Protein AF-A0A1W1D443-F1 (afdb_monomer_lite)

Foldseek 3Di:
DLQLQLVLLCVAVVDDSVVSSVVSLVLCVLLPNNVCSPPDPVVDDPVRVVSSVLSSQLSHPDLEAEAADPVVQPVDPVSVVSVVVSSVSNNPVVRHYHYDDCPVVCVVCVPDPPPPDPDD

Radius of gyra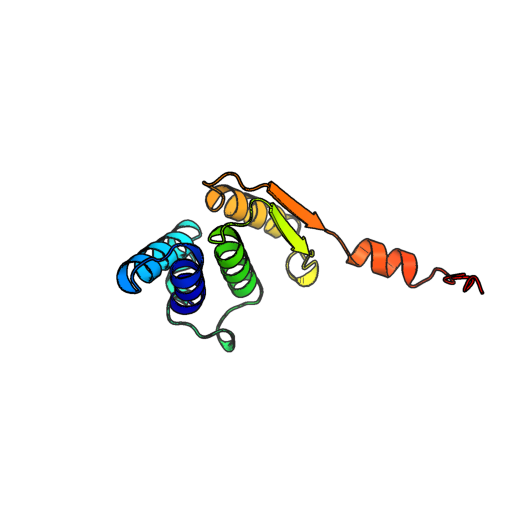tion: 17.56 Å; chains: 1; bounding box: 30×38×56 Å

pLDDT: mean 84.14, std 15.57, range [40.03, 98.06]

Structure (mmCIF, N/CA/C/O backbone):
data_AF-A0A1W1D443-F1
#
_entry.id   AF-A0A1W1D443-F1
#
loop_
_atom_site.group_PDB
_atom_site.id
_atom_site.type_symbol
_atom_site.label_atom_id
_atom_site.label_alt_id
_atom_site.label_comp_id
_atom_site.label_asym_id
_atom_site.label_entity_id
_atom_site.label_seq_id
_atom_site.pdbx_PDB_ins_code
_atom_site.Cartn_x
_atom_site.Cartn_y
_atom_site.Cartn_z
_atom_site.occupancy
_atom_site.B_iso_or_equiv
_atom_site.auth_seq_id
_atom_site.auth_comp_id
_atom_site.auth_asym_id
_atom_site.auth_atom_id
_atom_site.pdbx_PDB_model_num
ATOM 1 N N . MET A 1 1 ? 6.928 6.157 6.825 1.00 96.50 1 MET A N 1
ATOM 2 C CA . MET A 1 1 ? 5.813 6.151 5.854 1.00 96.50 1 MET A CA 1
ATOM 3 C C . MET A 1 1 ? 4.407 6.197 6.460 1.00 96.50 1 MET A C 1
ATOM 5 O O . MET A 1 1 ? 3.508 6.625 5.741 1.00 96.50 1 MET A O 1
ATOM 9 N N . VAL A 1 2 ? 4.189 5.855 7.741 1.00 97.56 2 VAL A N 1
ATOM 10 C CA . VAL A 1 2 ? 2.860 5.951 8.397 1.00 97.56 2 VAL A CA 1
ATOM 11 C C . VAL A 1 2 ? 2.256 7.349 8.276 1.00 97.56 2 VAL A C 1
ATOM 13 O O . VAL A 1 2 ? 1.119 7.486 7.840 1.00 97.56 2 VAL A O 1
ATOM 16 N N . GLU A 1 3 ? 3.037 8.391 8.567 1.00 95.75 3 GLU A N 1
ATOM 17 C CA . GLU A 1 3 ? 2.595 9.790 8.458 1.00 95.75 3 GLU A CA 1
ATOM 18 C C . GLU A 1 3 ? 2.109 10.152 7.045 1.00 95.75 3 GLU A C 1
ATOM 20 O O . GLU A 1 3 ? 1.149 10.898 6.888 1.00 95.75 3 GLU A O 1
ATOM 25 N N . ASN A 1 4 ? 2.723 9.577 6.003 1.00 95.88 4 ASN A N 1
ATOM 26 C CA . ASN A 1 4 ? 2.361 9.859 4.612 1.00 95.88 4 ASN A CA 1
ATOM 27 C C . ASN A 1 4 ? 0.965 9.332 4.252 1.00 95.88 4 ASN A C 1
ATOM 29 O O . ASN A 1 4 ? 0.278 9.928 3.426 1.00 95.88 4 ASN A O 1
ATOM 33 N N . ILE A 1 5 ? 0.559 8.218 4.864 1.00 96.94 5 ILE A N 1
ATOM 34 C CA . ILE A 1 5 ? -0.776 7.632 4.707 1.00 96.94 5 ILE A CA 1
ATOM 35 C C . ILE A 1 5 ? -1.764 8.324 5.653 1.00 96.94 5 ILE A C 1
ATOM 37 O O . ILE A 1 5 ? -2.860 8.687 5.227 1.00 96.94 5 ILE A O 1
ATOM 41 N N . ALA A 1 6 ? -1.366 8.541 6.911 1.00 96.94 6 ALA A N 1
ATOM 42 C CA . ALA A 1 6 ? -2.191 9.168 7.941 1.00 96.94 6 ALA A CA 1
ATOM 43 C C . ALA A 1 6 ? -2.698 10.550 7.509 1.00 96.94 6 ALA A C 1
ATOM 45 O O . ALA A 1 6 ? -3.887 10.816 7.643 1.00 96.94 6 ALA A O 1
ATOM 46 N N . LEU A 1 7 ? -1.848 11.358 6.867 1.00 96.31 7 LEU A N 1
ATOM 47 C CA . LEU A 1 7 ? -2.236 12.667 6.336 1.00 96.31 7 LEU A CA 1
ATOM 48 C C . LEU A 1 7 ? -3.456 12.587 5.398 1.00 96.31 7 LEU A C 1
ATOM 50 O O . LEU A 1 7 ? -4.339 13.438 5.440 1.00 96.31 7 LEU A O 1
ATOM 54 N N . ILE A 1 8 ? -3.530 11.555 4.549 1.00 95.88 8 ILE A N 1
ATOM 55 C CA . ILE A 1 8 ? -4.655 11.384 3.618 1.00 95.88 8 ILE A CA 1
ATOM 56 C C . ILE A 1 8 ? -5.925 10.978 4.375 1.00 95.88 8 ILE A C 1
ATOM 58 O O . ILE A 1 8 ? -7.004 11.478 4.067 1.00 95.88 8 ILE A O 1
ATOM 62 N N . LEU A 1 9 ? -5.800 10.115 5.387 1.00 94.06 9 LEU A N 1
ATOM 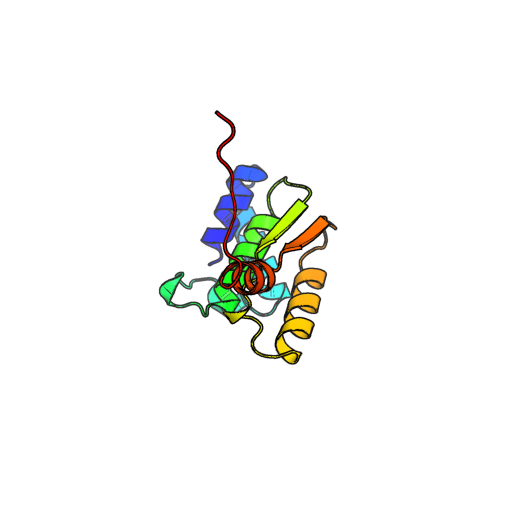63 C CA . LEU A 1 9 ? -6.909 9.717 6.262 1.00 94.06 9 LEU A CA 1
ATOM 64 C C . LEU A 1 9 ? -7.470 10.905 7.055 1.00 94.06 9 LEU A C 1
ATOM 66 O O . LEU A 1 9 ? -8.685 11.050 7.161 1.00 94.06 9 LEU A O 1
ATOM 70 N N . GLU A 1 10 ? -6.608 11.771 7.586 1.00 95.06 10 GLU A N 1
ATOM 71 C CA . GLU A 1 10 ? -7.031 12.983 8.295 1.00 95.06 10 GLU A CA 1
ATOM 72 C C . GLU A 1 10 ? -7.836 13.906 7.378 1.00 95.06 10 GLU A C 1
ATOM 74 O O . GLU A 1 10 ? -8.932 14.331 7.739 1.00 95.06 10 GLU A O 1
ATOM 79 N N . VAL A 1 11 ? -7.329 14.157 6.166 1.00 92.75 11 VAL A N 1
ATOM 80 C CA . VAL A 1 11 ? -7.957 15.080 5.210 1.00 92.75 11 VAL A CA 1
ATOM 81 C C . VAL A 1 11 ? -9.261 14.525 4.638 1.00 92.75 11 VAL A C 1
ATOM 83 O O . VAL A 1 11 ? -10.254 15.243 4.576 1.00 92.75 11 VAL A O 1
ATOM 86 N N . HIS A 1 12 ? -9.282 13.263 4.206 1.00 90.81 12 HIS A N 1
ATOM 87 C CA . HIS A 1 12 ? -10.438 12.705 3.495 1.00 90.81 12 HIS A CA 1
ATOM 88 C C . HIS A 1 12 ? -11.488 12.077 4.413 1.00 90.81 12 HIS A C 1
ATOM 90 O O . HIS A 1 12 ? -12.642 11.953 4.002 1.00 90.81 12 HIS A O 1
ATOM 96 N N . GLN A 1 13 ? -11.110 11.671 5.629 1.00 87.94 13 GLN A N 1
ATOM 97 C CA . GLN A 1 13 ? -11.997 10.956 6.553 1.00 87.94 13 GLN A CA 1
ATOM 98 C C . GLN A 1 13 ? -12.196 11.683 7.890 1.00 87.94 13 GLN A C 1
ATOM 100 O O . GLN A 1 13 ? -12.835 11.127 8.784 1.00 87.94 13 GLN A O 1
ATOM 105 N N . TYR A 1 14 ? -11.664 12.904 8.045 1.00 90.88 14 TYR A N 1
ATOM 106 C CA . TYR A 1 14 ? -11.777 13.724 9.261 1.00 90.88 14 TYR A CA 1
ATOM 107 C C . TYR A 1 14 ? -11.368 12.970 10.538 1.00 90.88 14 TYR A C 1
ATOM 109 O O . TYR A 1 14 ? -11.936 13.156 11.617 1.00 90.88 14 TYR A O 1
ATOM 117 N N . MET A 1 15 ? -10.399 12.063 10.411 1.00 92.62 15 MET A N 1
ATOM 118 C CA . MET A 1 15 ? -9.911 11.268 11.532 1.00 92.62 15 MET A CA 1
ATOM 119 C C . MET A 1 15 ? -8.923 12.064 12.377 1.00 92.62 15 MET A C 1
ATOM 121 O O . MET A 1 15 ? -8.184 12.898 11.869 1.00 92.62 15 MET A O 1
ATOM 125 N N . SER A 1 16 ? -8.860 11.757 13.674 1.00 95.75 16 SER A N 1
ATOM 126 C CA . SER A 1 16 ? -7.772 12.260 14.508 1.00 95.75 16 SER A CA 1
ATOM 127 C C . SER A 1 16 ? -6.444 11.633 14.086 1.00 95.75 16 SER A C 1
ATOM 129 O O . SER A 1 16 ? -6.396 10.443 13.761 1.00 95.75 16 SER A O 1
ATOM 131 N N . ILE A 1 17 ? -5.359 12.404 14.184 1.00 95.19 17 ILE A N 1
ATOM 132 C CA . ILE A 1 17 ? -3.996 11.961 13.857 1.00 95.19 17 ILE A CA 1
ATOM 133 C C . ILE A 1 17 ? -3.658 10.585 14.444 1.00 95.19 17 ILE A C 1
ATOM 135 O O . ILE A 1 17 ? -3.184 9.700 13.737 1.00 95.19 17 ILE A O 1
ATOM 139 N N . LYS A 1 18 ? -3.979 10.350 15.723 1.00 96.44 18 LYS A N 1
ATOM 140 C CA . LYS A 1 18 ? -3.682 9.082 16.405 1.00 96.44 18 LYS A CA 1
ATOM 141 C C . LYS A 1 18 ? -4.399 7.901 15.745 1.00 96.44 18 LYS A C 1
ATOM 143 O O . LYS A 1 18 ? -3.791 6.854 15.541 1.00 96.44 18 LYS A O 1
ATOM 148 N N . LYS A 1 19 ? -5.677 8.069 15.391 1.00 96.81 19 LYS A N 1
ATOM 149 C CA . LYS A 1 19 ? -6.465 7.025 14.722 1.00 96.81 19 LYS A CA 1
ATOM 150 C C . LYS A 1 19 ? -5.996 6.819 13.279 1.00 96.81 19 LYS A C 1
ATOM 152 O O . LYS A 1 19 ? -5.862 5.680 12.842 1.00 96.81 19 LYS A O 1
ATOM 157 N N . ALA A 1 20 ? -5.694 7.904 12.569 1.00 97.12 20 ALA A N 1
ATOM 158 C CA . ALA A 1 20 ? -5.166 7.861 11.210 1.00 97.12 20 ALA A CA 1
ATOM 159 C C . ALA A 1 20 ? -3.821 7.115 11.142 1.00 97.12 20 ALA A C 1
ATOM 161 O O . ALA A 1 20 ? -3.642 6.245 10.293 1.00 97.12 20 ALA A O 1
ATOM 162 N N . GLN A 1 21 ? -2.907 7.382 12.079 1.00 97.81 21 GLN A N 1
ATOM 163 C CA . GLN A 1 21 ? -1.625 6.679 12.186 1.00 97.81 21 GLN A CA 1
ATOM 164 C C . GLN A 1 21 ? -1.797 5.190 12.508 1.00 97.81 21 GLN A C 1
ATOM 166 O O . GLN A 1 21 ? -1.113 4.358 11.917 1.00 97.81 21 GLN A O 1
ATOM 171 N N . GLN A 1 22 ? -2.732 4.837 13.397 1.00 97.75 22 GLN A N 1
ATOM 172 C CA . GLN A 1 22 ? -3.042 3.435 13.702 1.00 97.75 22 GLN A CA 1
ATOM 173 C C . GLN A 1 22 ? -3.555 2.680 12.470 1.00 97.75 22 GLN A C 1
ATOM 175 O O . GLN A 1 22 ? -3.075 1.588 12.178 1.00 97.75 22 GLN A O 1
ATOM 180 N N . ILE A 1 23 ? -4.488 3.267 11.717 1.00 96.31 23 ILE A N 1
ATOM 181 C CA . ILE A 1 23 ? -5.026 2.654 10.493 1.00 96.31 23 ILE A CA 1
ATOM 182 C C . ILE A 1 23 ? -3.942 2.557 9.411 1.00 96.31 23 ILE A C 1
ATOM 184 O O . ILE A 1 23 ? -3.804 1.526 8.757 1.00 96.31 23 ILE A O 1
ATOM 188 N N . ALA A 1 24 ? -3.130 3.602 9.242 1.00 97.12 24 ALA A N 1
ATOM 189 C CA . ALA A 1 24 ? -1.992 3.584 8.328 1.00 97.12 24 ALA A CA 1
ATOM 190 C C . ALA A 1 24 ? -1.004 2.450 8.652 1.00 97.12 24 ALA A C 1
ATOM 192 O O . ALA A 1 24 ? -0.555 1.755 7.741 1.00 97.12 24 ALA A O 1
ATOM 193 N N . GLN A 1 25 ? -0.704 2.232 9.937 1.00 98.06 25 GLN A N 1
ATOM 194 C CA . GLN A 1 25 ? 0.128 1.115 10.386 1.00 98.06 25 GLN A CA 1
ATOM 195 C C . GLN A 1 25 ? -0.508 -0.238 10.037 1.00 98.06 25 GLN A C 1
ATOM 197 O O . GLN A 1 25 ? 0.162 -1.091 9.464 1.00 98.06 25 GLN A O 1
ATOM 202 N N . GLN A 1 26 ? -1.810 -0.412 10.286 1.00 97.44 26 GLN A N 1
ATOM 203 C CA . GLN A 1 26 ? -2.528 -1.651 9.960 1.00 97.44 26 GLN A CA 1
ATOM 204 C C . GLN A 1 26 ? -2.470 -1.997 8.466 1.00 97.44 26 GLN A C 1
ATOM 206 O O . GLN A 1 26 ? -2.297 -3.165 8.110 1.00 97.44 26 GLN A O 1
ATOM 211 N N . TYR A 1 27 ? -2.575 -1.000 7.581 1.00 97.25 27 TYR A N 1
ATOM 212 C CA . TYR A 1 27 ? -2.411 -1.226 6.143 1.00 97.25 27 TYR A CA 1
ATOM 213 C C . TYR A 1 27 ? -1.006 -1.723 5.792 1.00 97.25 27 TYR A C 1
ATOM 215 O O . TYR A 1 27 ? -0.877 -2.665 5.011 1.00 97.25 27 TYR A O 1
ATOM 223 N N . LEU A 1 28 ? 0.040 -1.127 6.375 1.00 97.31 28 LEU A N 1
ATOM 224 C CA . LEU A 1 28 ? 1.419 -1.568 6.154 1.00 97.31 28 LEU A CA 1
ATOM 225 C C . LEU A 1 28 ? 1.641 -2.991 6.679 1.00 97.31 28 LEU A C 1
ATOM 227 O O . LEU A 1 28 ? 2.195 -3.828 5.967 1.00 97.31 28 LEU A O 1
ATOM 231 N N . ASP A 1 29 ? 1.146 -3.299 7.875 1.00 97.38 29 ASP A N 1
ATOM 232 C CA . ASP A 1 29 ? 1.286 -4.625 8.485 1.00 97.38 29 ASP A CA 1
ATOM 233 C C . ASP A 1 29 ? 0.556 -5.712 7.679 1.00 97.38 29 ASP A C 1
ATOM 235 O O . ASP A 1 29 ? 1.082 -6.813 7.505 1.00 97.38 29 ASP A O 1
ATOM 239 N N . THR A 1 30 ? -0.606 -5.393 7.093 1.00 96.12 30 THR A N 1
ATOM 240 C CA . THR A 1 30 ? -1.399 -6.322 6.257 1.00 96.12 30 T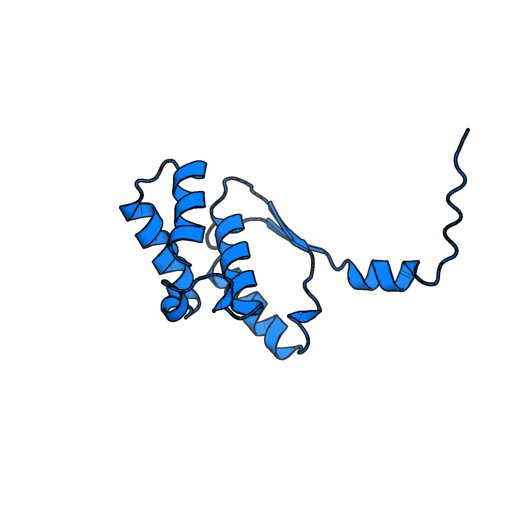HR A CA 1
ATOM 241 C C . THR A 1 30 ? -0.583 -6.915 5.103 1.00 96.12 30 THR A C 1
ATOM 243 O O . THR A 1 30 ? -0.749 -8.086 4.752 1.00 96.12 30 THR A O 1
ATOM 246 N N . ILE A 1 31 ? 0.337 -6.133 4.536 1.00 94.81 31 ILE A N 1
ATOM 247 C CA . ILE A 1 31 ? 1.234 -6.554 3.447 1.00 94.81 31 ILE A CA 1
ATOM 248 C C . ILE A 1 31 ? 2.693 -6.699 3.894 1.00 94.81 31 ILE A C 1
ATOM 250 O O . ILE A 1 31 ? 3.592 -6.729 3.060 1.00 94.81 31 ILE A O 1
ATOM 254 N N . HIS A 1 32 ? 2.921 -6.826 5.205 1.00 95.62 32 HIS A N 1
ATOM 255 C CA . HIS A 1 32 ? 4.229 -7.110 5.807 1.00 95.62 32 HIS A CA 1
ATOM 256 C C . HIS A 1 32 ? 5.270 -6.005 5.542 1.00 95.62 32 HIS A C 1
ATOM 258 O O . HIS A 1 32 ? 6.465 -6.270 5.463 1.00 95.62 32 HIS A O 1
ATOM 264 N N . LEU A 1 33 ? 4.811 -4.754 5.436 1.00 96.62 33 LEU A N 1
ATOM 265 C CA . LEU A 1 33 ? 5.636 -3.550 5.299 1.00 96.62 33 LEU A CA 1
ATOM 266 C C . LEU A 1 33 ? 5.678 -2.716 6.590 1.00 96.62 33 LEU A C 1
ATOM 268 O O . LEU A 1 33 ? 5.924 -1.514 6.556 1.00 96.62 33 LEU A O 1
ATOM 272 N N . GLY A 1 34 ? 5.446 -3.321 7.755 1.00 97.19 34 GLY A N 1
ATOM 273 C CA . GLY A 1 34 ? 5.511 -2.606 9.035 1.00 97.19 34 GLY A CA 1
ATOM 274 C C . GLY A 1 34 ? 6.890 -1.993 9.331 1.00 97.19 34 GLY A C 1
ATOM 275 O O . GLY A 1 34 ? 6.995 -1.004 10.053 1.00 97.19 34 GLY A O 1
ATOM 276 N N . HIS A 1 35 ? 7.967 -2.518 8.736 1.00 97.56 35 HIS A N 1
ATOM 277 C CA . HIS A 1 35 ? 9.327 -2.008 8.945 1.00 97.56 35 HIS A CA 1
ATOM 278 C C . HIS A 1 35 ? 9.560 -0.610 8.353 1.00 97.56 35 HIS A C 1
ATOM 280 O O . HIS A 1 35 ? 10.402 0.123 8.871 1.00 97.56 35 HIS A O 1
ATOM 286 N N . ILE A 1 36 ? 8.801 -0.192 7.329 1.00 97.94 36 ILE A N 1
ATOM 287 C CA . ILE A 1 36 ? 8.956 1.142 6.709 1.00 97.94 36 ILE A CA 1
ATOM 288 C C . ILE A 1 36 ? 8.170 2.249 7.425 1.00 97.94 36 ILE A C 1
ATOM 290 O O . ILE A 1 36 ? 8.109 3.397 6.957 1.00 97.94 36 ILE A O 1
ATOM 294 N N . SER A 1 37 ? 7.549 1.953 8.566 1.00 97.50 37 SER A N 1
ATOM 295 C CA . SER A 1 37 ? 6.653 2.888 9.252 1.00 97.50 37 SER A CA 1
ATOM 296 C C . SER A 1 37 ? 7.284 4.239 9.555 1.00 97.50 37 SER A C 1
ATOM 298 O O . SER A 1 37 ? 6.645 5.267 9.313 1.00 97.50 37 SER A O 1
ATOM 300 N N . PHE A 1 38 ? 8.563 4.256 9.931 1.00 97.06 38 PHE A N 1
ATOM 301 C CA . PHE A 1 38 ? 9.326 5.474 10.234 1.00 97.06 38 PHE A CA 1
ATOM 302 C C . PHE A 1 38 ? 10.259 5.920 9.102 1.00 97.06 38 PHE A C 1
ATOM 304 O O . PHE A 1 38 ? 10.952 6.926 9.230 1.00 97.06 38 PHE A O 1
ATOM 311 N N . TYR A 1 39 ? 10.278 5.203 7.975 1.00 98.00 39 TYR A N 1
ATOM 312 C CA . TYR A 1 39 ? 11.158 5.542 6.858 1.00 98.00 39 TYR A CA 1
ATOM 313 C C . TYR A 1 39 ? 10.691 6.812 6.151 1.00 98.00 39 TYR A C 1
ATOM 315 O O . TYR A 1 39 ? 9.487 7.087 6.040 1.00 98.00 39 TYR A O 1
ATOM 323 N N . ARG A 1 40 ? 11.663 7.558 5.623 1.00 94.94 40 ARG A N 1
ATOM 324 C CA . ARG A 1 40 ? 11.460 8.600 4.614 1.00 94.94 40 ARG A CA 1
ATOM 325 C C . ARG A 1 40 ? 11.441 7.973 3.221 1.00 94.94 40 ARG A C 1
ATOM 327 O O . ARG A 1 40 ? 12.008 6.906 3.005 1.00 94.94 40 ARG A O 1
ATOM 334 N N . LYS A 1 41 ? 10.866 8.687 2.246 1.00 92.81 41 LYS A N 1
ATOM 335 C CA . LYS A 1 41 ? 10.763 8.230 0.846 1.00 92.81 41 LYS A CA 1
ATOM 336 C C . LYS A 1 41 ? 12.097 7.717 0.281 1.00 92.81 41 LYS A C 1
ATOM 338 O O . LYS A 1 41 ? 12.110 6.689 -0.372 1.00 92.81 41 LYS A O 1
ATOM 343 N N . VAL A 1 42 ? 13.206 8.404 0.565 1.00 95.31 42 VAL A N 1
ATOM 344 C CA . VAL A 1 42 ? 14.551 8.054 0.059 1.00 95.31 42 VAL A CA 1
ATOM 345 C C . VAL A 1 42 ? 15.117 6.742 0.615 1.00 95.31 42 VAL A C 1
ATOM 347 O O . VAL A 1 42 ? 16.090 6.233 0.079 1.00 95.31 42 VAL A O 1
ATOM 350 N N . GLN A 1 43 ? 1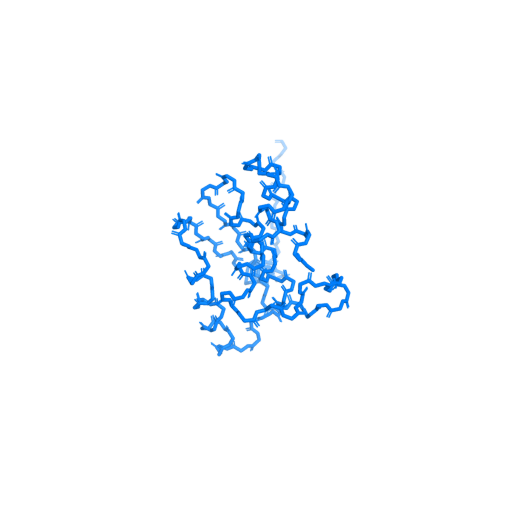4.534 6.210 1.691 1.00 97.06 43 GLN A N 1
ATOM 351 C CA . GLN A 1 43 ? 14.940 4.948 2.318 1.00 97.06 43 GLN A CA 1
ATOM 352 C C . GLN A 1 43 ? 14.083 3.766 1.848 1.00 97.06 43 GLN A C 1
ATOM 354 O O . GLN A 1 43 ? 14.341 2.636 2.244 1.00 97.06 43 GLN A O 1
ATOM 359 N N . CYS A 1 44 ? 13.039 4.029 1.060 1.00 94.06 44 CYS A N 1
ATOM 360 C CA . CYS A 1 44 ? 12.117 3.014 0.575 1.00 94.06 44 CYS A CA 1
ATOM 361 C C . CYS A 1 44 ? 12.527 2.565 -0.828 1.00 94.06 44 CYS A C 1
ATOM 363 O O . CYS A 1 44 ? 12.934 3.373 -1.668 1.00 94.06 44 CYS A O 1
ATOM 365 N N . THR A 1 45 ? 12.341 1.284 -1.104 1.00 91.50 45 THR A N 1
ATOM 366 C CA . THR A 1 45 ? 12.411 0.743 -2.458 1.00 91.50 45 THR A CA 1
ATOM 367 C C . THR A 1 45 ? 11.283 1.315 -3.328 1.00 91.50 45 THR A C 1
ATOM 369 O O . THR A 1 45 ? 10.231 1.717 -2.816 1.00 91.50 45 THR A O 1
ATOM 372 N N . PRO A 1 46 ? 11.441 1.320 -4.662 1.00 87.94 46 PRO A N 1
ATOM 373 C CA . PRO A 1 46 ? 10.370 1.708 -5.577 1.00 87.94 46 PRO A CA 1
ATOM 374 C C . PRO A 1 46 ? 9.050 0.949 -5.343 1.00 87.94 46 PRO A C 1
ATOM 376 O O . PRO A 1 46 ? 7.975 1.547 -5.399 1.00 87.94 46 PRO A O 1
ATOM 379 N N . LEU A 1 47 ? 9.128 -0.342 -5.003 1.00 88.06 47 LEU A N 1
ATOM 380 C CA . LEU A 1 47 ? 7.962 -1.177 -4.714 1.00 88.06 47 LEU A CA 1
ATOM 381 C C . LEU A 1 47 ? 7.269 -0.786 -3.396 1.00 88.06 47 LEU A C 1
ATOM 383 O O . LEU A 1 47 ? 6.044 -0.699 -3.336 1.00 88.06 47 LEU A O 1
ATOM 387 N N . GLU A 1 48 ? 8.033 -0.490 -2.345 1.00 92.94 48 GLU A N 1
ATOM 388 C CA . GLU A 1 48 ? 7.483 0.029 -1.085 1.00 92.94 48 GLU A CA 1
ATOM 389 C C . GLU A 1 48 ? 6.792 1.383 -1.291 1.00 92.94 48 GLU A C 1
ATOM 391 O O . GLU A 1 48 ? 5.692 1.605 -0.782 1.00 92.94 48 GLU A O 1
ATOM 396 N N . ILE A 1 49 ? 7.392 2.274 -2.090 1.00 92.56 49 ILE A N 1
ATOM 397 C CA . ILE A 1 49 ? 6.782 3.561 -2.454 1.00 92.56 49 ILE A CA 1
ATOM 398 C C . ILE A 1 49 ? 5.466 3.335 -3.202 1.00 92.56 49 ILE A C 1
ATOM 400 O O . ILE A 1 49 ? 4.475 4.000 -2.893 1.00 92.56 49 ILE A O 1
ATOM 404 N N . PHE A 1 50 ? 5.437 2.390 -4.144 1.00 91.56 50 PHE A N 1
ATOM 405 C CA . PHE A 1 50 ? 4.224 2.021 -4.868 1.00 91.56 50 PHE A CA 1
ATOM 406 C C . PHE A 1 50 ? 3.105 1.581 -3.920 1.00 91.56 50 PHE A C 1
ATOM 408 O O . PHE A 1 50 ? 1.999 2.113 -4.007 1.00 91.56 50 PHE A O 1
ATOM 415 N N . TYR A 1 51 ? 3.384 0.687 -2.968 1.00 93.56 51 TYR A N 1
ATOM 416 C CA . TYR A 1 51 ? 2.365 0.249 -2.014 1.00 93.56 51 TYR A CA 1
ATOM 417 C C . TYR A 1 51 ? 1.855 1.388 -1.133 1.00 93.56 51 TYR A C 1
ATOM 419 O O . TYR A 1 51 ? 0.649 1.500 -0.927 1.00 93.56 51 TYR A O 1
ATOM 427 N N . VAL A 1 52 ? 2.732 2.281 -0.664 1.00 95.44 52 VAL A N 1
ATOM 428 C CA . VAL A 1 52 ? 2.298 3.474 0.084 1.00 95.44 52 VAL A CA 1
ATOM 429 C C . VAL A 1 52 ? 1.395 4.352 -0.786 1.00 95.44 52 VAL A C 1
ATOM 431 O O . VAL A 1 52 ? 0.349 4.799 -0.316 1.00 95.44 52 VAL A O 1
ATOM 434 N N . MET A 1 53 ? 1.754 4.599 -2.050 1.00 93.56 53 MET A N 1
ATOM 435 C CA . MET A 1 53 ? 0.917 5.376 -2.973 1.00 93.56 53 MET A CA 1
ATOM 436 C C . MET A 1 53 ? -0.437 4.710 -3.221 1.00 93.56 53 MET A C 1
ATOM 438 O O . MET A 1 53 ? -1.462 5.393 -3.220 1.00 93.56 53 MET A O 1
ATOM 442 N N . PHE A 1 54 ? -0.456 3.388 -3.372 1.00 93.81 54 PHE A N 1
ATOM 443 C CA . PHE A 1 54 ? -1.689 2.630 -3.525 1.00 93.81 54 PHE A CA 1
ATOM 444 C C . PHE A 1 54 ? -2.574 2.731 -2.277 1.00 93.81 54 PHE A C 1
ATOM 446 O O . PHE A 1 54 ? -3.753 3.054 -2.398 1.00 93.81 54 PHE A O 1
ATOM 453 N N . ILE A 1 55 ? -2.014 2.546 -1.075 1.00 95.88 55 ILE A N 1
ATOM 454 C CA . ILE A 1 55 ? -2.754 2.704 0.187 1.00 95.88 55 ILE A CA 1
ATOM 455 C C . ILE A 1 55 ? -3.309 4.128 0.298 1.00 95.88 55 ILE A C 1
ATOM 457 O O . ILE A 1 55 ? -4.472 4.307 0.649 1.00 95.88 55 ILE A O 1
ATOM 461 N N . ARG A 1 56 ? -2.520 5.151 -0.054 1.00 95.31 56 ARG A N 1
ATOM 462 C CA . ARG A 1 56 ? -2.987 6.545 -0.085 1.00 95.31 56 ARG A CA 1
ATOM 463 C C . ARG A 1 56 ? -4.187 6.727 -1.006 1.00 95.31 56 ARG A C 1
ATOM 465 O O . ARG A 1 56 ? -5.155 7.350 -0.591 1.00 95.31 56 ARG A O 1
ATOM 472 N N . ALA A 1 57 ? -4.154 6.171 -2.216 1.00 94.50 57 ALA A N 1
ATOM 473 C CA . ALA A 1 57 ? -5.295 6.216 -3.129 1.00 94.50 57 ALA A CA 1
ATOM 474 C C . ALA A 1 57 ? -6.509 5.461 -2.559 1.00 94.50 57 ALA A C 1
ATOM 476 O O . ALA A 1 57 ? -7.644 5.941 -2.634 1.00 94.50 57 ALA A O 1
ATOM 477 N N . LEU A 1 58 ? -6.270 4.311 -1.926 1.00 94.44 58 LEU A N 1
ATOM 478 C CA . LEU A 1 58 ? -7.302 3.474 -1.327 1.00 94.44 58 LEU A CA 1
ATOM 479 C C . LEU A 1 58 ? -8.083 4.207 -0.236 1.00 94.44 58 LEU A C 1
ATOM 481 O O . LEU A 1 58 ? -9.309 4.116 -0.213 1.00 94.44 58 LEU A O 1
ATOM 485 N N . VAL A 1 59 ? -7.399 4.970 0.616 1.00 93.56 59 VAL A N 1
ATOM 486 C CA . VAL A 1 59 ? -8.026 5.676 1.746 1.00 93.56 59 VAL A CA 1
ATOM 487 C C . VAL A 1 59 ? -8.690 7.008 1.376 1.00 93.56 59 VAL A C 1
ATOM 489 O O . VAL A 1 59 ? -9.310 7.626 2.239 1.00 93.56 59 VAL A O 1
ATOM 492 N N . THR A 1 60 ? -8.610 7.452 0.117 1.00 93.06 60 THR A N 1
ATOM 493 C CA . THR A 1 60 ? -9.409 8.597 -0.367 1.00 93.06 60 THR A CA 1
ATOM 494 C C . THR A 1 60 ? -10.903 8.254 -0.437 1.00 93.06 60 THR A C 1
ATOM 496 O O . THR A 1 60 ? -11.295 7.104 -0.246 1.00 93.06 60 THR A O 1
ATOM 499 N N . ASN A 1 61 ? -11.754 9.217 -0.790 1.00 90.12 61 ASN A N 1
ATOM 500 C CA . ASN A 1 61 ? -13.179 8.961 -1.038 1.00 90.12 61 ASN A CA 1
ATOM 501 C C . ASN A 1 61 ? -13.480 8.548 -2.491 1.00 90.12 61 ASN A C 1
ATOM 503 O O . ASN A 1 61 ? -14.621 8.226 -2.809 1.00 90.12 61 ASN A O 1
ATOM 507 N N . GLU A 1 62 ? -12.470 8.503 -3.366 1.00 92.94 62 GLU A N 1
ATOM 508 C CA . GLU A 1 62 ? -12.672 8.189 -4.782 1.00 92.94 62 GLU A CA 1
ATOM 509 C C . GLU A 1 62 ? -13.039 6.713 -4.988 1.00 92.94 62 GLU A C 1
ATOM 511 O O . GLU A 1 62 ? -12.331 5.838 -4.479 1.00 92.94 62 GLU A O 1
ATOM 516 N N . PRO A 1 63 ? -14.099 6.386 -5.749 1.00 91.94 63 PRO A N 1
ATOM 517 C CA . PRO A 1 63 ? -14.546 5.003 -5.935 1.00 91.94 63 PRO A CA 1
ATOM 518 C C . PRO A 1 63 ? -13.654 4.205 -6.896 1.00 91.94 63 PRO A C 1
ATOM 520 O O . PRO A 1 63 ? -13.719 2.974 -6.925 1.00 91.94 63 PRO A O 1
ATOM 523 N N . THR A 1 64 ? -12.840 4.900 -7.695 1.00 93.81 64 THR A N 1
ATOM 524 C CA . THR A 1 64 ? -11.958 4.305 -8.701 1.00 93.81 64 THR A CA 1
ATOM 525 C C . THR A 1 64 ? -10.510 4.690 -8.430 1.00 93.81 64 THR A C 1
ATOM 527 O O . THR A 1 64 ? -10.200 5.860 -8.226 1.00 93.81 64 THR A O 1
ATOM 530 N N . ILE A 1 65 ? -9.620 3.703 -8.467 1.00 92.00 65 ILE A N 1
ATOM 531 C CA . ILE A 1 65 ? -8.171 3.882 -8.411 1.00 92.00 65 ILE A CA 1
ATOM 532 C C . ILE A 1 65 ? -7.623 3.559 -9.793 1.00 92.00 65 ILE A C 1
ATOM 534 O O . ILE A 1 65 ? -7.814 2.451 -10.298 1.00 92.00 65 ILE A O 1
ATOM 538 N N . ILE A 1 66 ? -6.934 4.522 -10.394 1.00 90.25 66 ILE A N 1
ATOM 539 C CA . ILE A 1 66 ? -6.221 4.327 -11.652 1.00 90.25 66 ILE A CA 1
ATOM 540 C C . ILE A 1 66 ? -4.744 4.152 -11.318 1.00 90.25 66 ILE A C 1
ATOM 542 O O . ILE A 1 66 ? -4.126 5.029 -10.717 1.00 90.25 66 ILE A O 1
ATOM 546 N N . ILE A 1 67 ? -4.194 3.003 -11.688 1.00 86.62 67 ILE A N 1
ATOM 547 C CA . ILE A 1 67 ? -2.774 2.696 -11.580 1.00 86.62 67 ILE A CA 1
ATOM 548 C C . ILE A 1 67 ? -2.197 2.824 -12.982 1.00 86.62 67 ILE A C 1
ATOM 550 O O . ILE A 1 67 ? -2.447 1.983 -13.843 1.00 86.62 67 ILE A O 1
ATOM 554 N N . GLU A 1 68 ? -1.430 3.878 -13.220 1.00 83.19 68 GLU A N 1
ATOM 555 C CA . GLU A 1 68 ? -0.603 3.939 -14.418 1.00 83.19 68 GLU A CA 1
ATOM 556 C C . GLU A 1 68 ? 0.575 2.976 -14.245 1.00 83.19 68 GLU A C 1
ATOM 558 O O . GLU A 1 68 ? 1.283 3.024 -13.236 1.00 83.19 68 GLU A O 1
ATOM 563 N N . THR A 1 69 ? 0.711 2.035 -15.181 1.00 67.94 69 THR A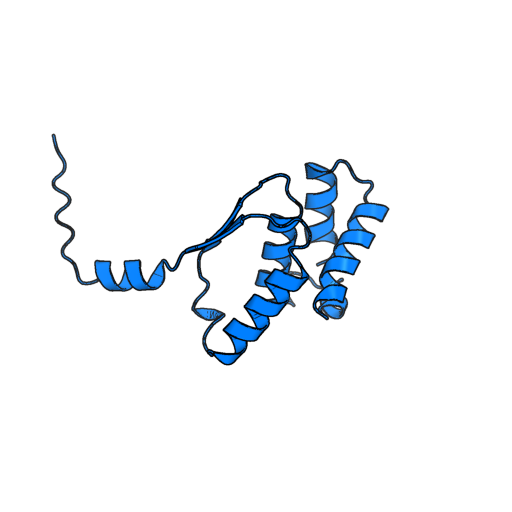 N 1
ATOM 564 C CA . THR A 1 69 ? 1.542 0.842 -15.000 1.00 67.94 69 THR A CA 1
ATOM 565 C C . THR A 1 69 ? 3.006 1.224 -14.807 1.00 67.94 69 THR A C 1
ATOM 567 O O . THR A 1 69 ? 3.622 1.796 -15.708 1.00 67.94 69 THR A O 1
ATOM 570 N N . PRO A 1 70 ? 3.619 0.829 -13.684 1.00 63.47 70 PRO A N 1
ATOM 571 C CA . PRO A 1 70 ? 5.049 0.937 -13.504 1.00 63.47 70 PRO A CA 1
ATOM 572 C C . PRO A 1 70 ? 5.677 -0.359 -14.022 1.00 63.47 70 PRO A C 1
ATOM 574 O O . PRO A 1 70 ? 5.968 -1.253 -13.240 1.00 63.47 70 PRO A O 1
ATOM 577 N N . TYR A 1 71 ? 5.873 -0.504 -15.336 1.00 57.72 71 TYR A N 1
ATOM 578 C CA . TYR A 1 71 ? 6.497 -1.717 -15.905 1.00 57.72 71 TYR A CA 1
ATOM 579 C C . TYR A 1 71 ? 7.897 -1.982 -15.307 1.00 57.72 71 TYR A C 1
ATOM 581 O O . TYR A 1 71 ? 8.313 -3.123 -15.167 1.00 57.72 71 TYR A O 1
ATOM 589 N N . VAL A 1 72 ? 8.570 -0.921 -14.840 1.00 58.44 72 VAL A N 1
ATOM 590 C CA . VAL A 1 72 ? 9.839 -0.966 -14.085 1.00 58.44 72 VAL A CA 1
ATOM 591 C C . VAL A 1 72 ? 9.710 -1.700 -12.735 1.00 58.44 72 VAL A C 1
ATOM 593 O O . VAL A 1 72 ? 10.699 -2.176 -12.199 1.00 58.44 72 VAL A O 1
ATOM 596 N N . LEU A 1 73 ? 8.505 -1.812 -12.164 1.00 59.91 73 LEU A N 1
ATOM 597 C CA . LEU A 1 73 ? 8.229 -2.598 -10.948 1.00 59.91 73 LEU A CA 1
ATOM 598 C C . LEU A 1 73 ? 7.738 -4.020 -11.245 1.00 59.91 73 LEU A C 1
ATOM 600 O O . LEU A 1 73 ? 7.462 -4.767 -10.312 1.00 59.91 73 LEU A O 1
ATOM 604 N N . LEU A 1 74 ? 7.541 -4.357 -12.521 1.00 61.81 74 LEU A N 1
ATOM 605 C CA . LEU A 1 74 ? 6.929 -5.603 -12.982 1.00 61.81 74 LEU A CA 1
ATOM 606 C C . LEU A 1 74 ? 7.897 -6.381 -13.885 1.00 61.81 74 LEU A C 1
ATOM 608 O O . LEU A 1 74 ? 7.467 -7.052 -14.823 1.00 61.81 74 LEU A O 1
ATOM 612 N N . GLU A 1 75 ? 9.204 -6.291 -13.613 1.00 60.91 75 GLU A N 1
ATOM 613 C CA . GLU A 1 75 ? 10.244 -6.956 -14.412 1.00 60.91 75 GLU A CA 1
ATOM 614 C C . GLU A 1 75 ? 10.090 -8.490 -14.404 1.00 60.91 75 GLU A C 1
ATOM 616 O O . GLU A 1 75 ? 10.549 -9.162 -15.330 1.00 60.91 75 GLU A O 1
ATOM 621 N N . SER A 1 76 ? 9.378 -9.060 -13.418 1.00 60.47 76 SER A N 1
ATOM 622 C CA . SER A 1 76 ? 9.049 -10.486 -13.378 1.00 60.47 76 SER A CA 1
ATOM 623 C C . SER A 1 76 ? 7.547 -10.788 -13.243 1.00 60.47 76 SER A C 1
ATOM 625 O O . SER A 1 76 ? 6.815 -10.215 -12.434 1.00 60.47 76 SER A O 1
ATOM 627 N N . LEU A 1 77 ? 7.079 -11.816 -13.966 1.00 60.28 77 LEU A N 1
ATOM 628 C CA . LEU A 1 77 ? 5.719 -12.374 -13.829 1.00 60.28 77 LEU A CA 1
ATOM 629 C C . LEU A 1 77 ? 5.402 -12.840 -12.392 1.00 60.28 77 LEU A C 1
ATOM 631 O O . LEU A 1 77 ? 4.234 -12.955 -12.008 1.00 60.28 77 LEU A O 1
ATOM 635 N N . ARG A 1 78 ? 6.436 -13.136 -11.593 1.00 64.62 78 ARG A N 1
ATOM 636 C CA . ARG A 1 78 ? 6.307 -13.550 -10.189 1.00 64.62 78 ARG A CA 1
ATOM 637 C C . ARG A 1 78 ? 5.937 -12.373 -9.285 1.00 64.62 78 ARG A C 1
ATOM 639 O O . ARG A 1 78 ? 5.143 -12.543 -8.356 1.00 64.62 78 ARG A O 1
ATOM 646 N N . GLU A 1 79 ? 6.468 -11.191 -9.579 1.00 74.31 79 GLU A N 1
ATOM 647 C CA . GLU A 1 79 ? 6.143 -9.955 -8.867 1.00 74.31 79 GLU A CA 1
ATOM 648 C C . GLU A 1 79 ? 4.713 -9.513 -9.147 1.00 74.31 79 GLU A C 1
ATOM 650 O O . GLU A 1 79 ? 4.010 -9.174 -8.200 1.00 74.31 79 GLU A O 1
ATOM 655 N N . ILE A 1 80 ? 4.230 -9.644 -10.390 1.00 78.12 80 ILE A N 1
ATOM 656 C CA . ILE A 1 80 ? 2.840 -9.306 -10.746 1.00 78.12 80 ILE A CA 1
ATOM 657 C C . ILE A 1 80 ? 1.847 -10.069 -9.866 1.00 78.12 80 ILE A C 1
ATOM 659 O O . ILE A 1 80 ? 0.973 -9.456 -9.264 1.00 78.12 80 ILE A O 1
ATOM 663 N N . LYS A 1 81 ? 1.997 -11.395 -9.729 1.00 81.56 81 LYS A N 1
ATOM 664 C CA . LYS A 1 81 ? 1.086 -12.202 -8.893 1.00 81.56 81 LYS A CA 1
ATOM 665 C C . LYS A 1 81 ? 1.104 -11.765 -7.430 1.00 81.56 81 LYS A C 1
ATOM 667 O O . LYS A 1 81 ? 0.054 -11.687 -6.797 1.00 81.56 81 LYS A O 1
ATOM 672 N N . THR A 1 82 ? 2.293 -11.483 -6.902 1.00 85.44 82 THR A N 1
ATOM 673 C CA . THR A 1 82 ? 2.465 -11.017 -5.520 1.00 85.44 82 THR A CA 1
ATOM 674 C C . THR A 1 82 ? 1.810 -9.652 -5.319 1.00 85.44 82 THR A C 1
ATOM 676 O O . THR A 1 82 ? 1.065 -9.464 -4.358 1.00 85.44 82 THR A O 1
ATOM 679 N N . ILE A 1 83 ? 2.029 -8.725 -6.254 1.00 86.31 83 ILE A N 1
ATOM 680 C CA . ILE A 1 83 ? 1.422 -7.396 -6.247 1.00 86.31 83 ILE A CA 1
ATOM 681 C C . ILE A 1 83 ? -0.095 -7.520 -6.313 1.00 86.31 83 ILE A C 1
ATOM 683 O O . ILE A 1 83 ? -0.763 -6.984 -5.437 1.00 86.31 83 ILE A O 1
ATOM 687 N N . SER A 1 84 ? -0.651 -8.278 -7.262 1.00 85.75 84 SER A N 1
ATOM 688 C CA . SER A 1 84 ? -2.100 -8.490 -7.364 1.00 85.75 84 SER A CA 1
ATOM 689 C C . SER A 1 84 ? -2.693 -9.027 -6.059 1.00 85.75 84 SER A C 1
ATOM 691 O O . SER A 1 84 ? -3.667 -8.462 -5.568 1.00 85.75 84 SER A O 1
ATOM 693 N N . LEU A 1 85 ? -2.059 -10.028 -5.434 1.00 89.81 85 LEU A N 1
ATOM 694 C CA . LEU A 1 85 ? -2.502 -10.563 -4.143 1.00 89.81 85 LEU A CA 1
ATOM 695 C C . LEU A 1 85 ? -2.474 -9.500 -3.032 1.00 89.81 85 LEU A C 1
ATOM 697 O O . LEU A 1 85 ? -3.374 -9.445 -2.197 1.00 89.81 85 LEU A O 1
ATOM 701 N N . HIS A 1 86 ? -1.442 -8.657 -2.991 1.00 91.50 86 HIS A N 1
ATOM 702 C CA . HIS A 1 86 ? -1.359 -7.562 -2.024 1.00 91.50 86 HIS A CA 1
ATOM 703 C C . HIS A 1 86 ? -2.427 -6.493 -2.271 1.00 91.50 86 HIS A C 1
ATOM 705 O O . HIS A 1 86 ? -3.070 -6.057 -1.318 1.00 91.50 86 HIS A O 1
ATOM 711 N N . LEU A 1 87 ? -2.661 -6.104 -3.528 1.00 90.38 87 LEU A N 1
ATOM 712 C CA . LEU A 1 87 ? -3.709 -5.145 -3.883 1.00 90.38 87 LEU A CA 1
ATOM 713 C C . LEU A 1 87 ? -5.096 -5.671 -3.490 1.00 90.38 87 LEU A C 1
ATOM 715 O O . LEU A 1 87 ? -5.889 -4.922 -2.925 1.00 90.38 87 LEU A O 1
ATOM 719 N N . GLU A 1 88 ? -5.369 -6.957 -3.720 1.00 90.81 88 GLU A N 1
ATOM 720 C CA . GLU A 1 88 ? -6.610 -7.614 -3.294 1.00 90.81 88 GLU A CA 1
ATOM 721 C C . GLU A 1 88 ? -6.763 -7.627 -1.770 1.00 90.81 88 GLU A C 1
ATOM 723 O O . GLU A 1 88 ? -7.815 -7.242 -1.259 1.00 90.81 88 GLU A O 1
ATOM 728 N N . LYS A 1 89 ? -5.708 -8.006 -1.032 1.00 92.62 89 LYS A N 1
ATOM 729 C CA . LYS A 1 89 ? -5.711 -7.997 0.443 1.00 92.62 89 LYS A CA 1
ATOM 730 C C . LYS A 1 89 ? -5.984 -6.607 1.018 1.00 92.62 89 LYS A C 1
ATOM 732 O O . LYS A 1 89 ? -6.681 -6.488 2.025 1.00 92.62 89 LYS A O 1
ATOM 737 N N . LEU A 1 90 ? -5.424 -5.570 0.396 1.00 91.50 90 LEU A N 1
ATOM 738 C CA . LEU A 1 90 ? -5.599 -4.186 0.826 1.00 91.50 90 LEU A CA 1
ATOM 739 C C . LEU A 1 90 ? -6.987 -3.639 0.468 1.00 91.50 90 LEU A C 1
ATOM 741 O O . LEU A 1 90 ? -7.573 -2.923 1.276 1.00 91.50 90 LEU A O 1
ATOM 745 N N . ASN A 1 91 ? -7.535 -3.965 -0.707 1.00 89.62 91 ASN A N 1
ATOM 746 C CA . ASN A 1 91 ? -8.772 -3.378 -1.238 1.00 89.62 91 ASN A CA 1
ATOM 747 C C . ASN A 1 91 ? -10.063 -3.942 -0.606 1.00 89.62 91 ASN A C 1
ATOM 749 O O . ASN A 1 91 ? -10.996 -4.357 -1.297 1.00 89.62 91 ASN A O 1
ATOM 753 N N . GLN A 1 92 ? -10.155 -3.915 0.723 1.00 81.50 92 GLN A N 1
ATOM 754 C CA . GLN A 1 92 ? -11.337 -4.363 1.468 1.00 81.50 92 GLN A CA 1
ATOM 755 C C . GLN A 1 92 ? -12.593 -3.540 1.138 1.00 81.50 92 GLN A C 1
ATOM 757 O O . GLN A 1 92 ? -13.706 -4.062 1.169 1.00 81.50 92 GLN A O 1
ATOM 762 N N . SER A 1 93 ? -12.419 -2.266 0.773 1.00 78.62 93 SER A N 1
ATOM 763 C CA . SER A 1 93 ? -13.497 -1.354 0.371 1.00 78.62 93 SER A CA 1
ATOM 764 C C . SER A 1 93 ? -14.035 -1.612 -1.041 1.00 78.62 93 SER A C 1
ATOM 766 O O . SER A 1 93 ? -14.969 -0.932 -1.463 1.00 78.62 93 SER A O 1
ATOM 768 N N . LYS A 1 94 ? -13.486 -2.604 -1.763 1.00 86.12 94 LYS A N 1
ATOM 769 C CA . LYS A 1 94 ? -13.922 -3.034 -3.102 1.00 86.12 94 LYS A CA 1
ATOM 770 C C . LYS A 1 94 ? -13.982 -1.893 -4.121 1.00 86.12 94 LYS A C 1
ATOM 772 O O . LYS A 1 94 ? -14.850 -1.875 -4.995 1.00 86.12 94 LYS A O 1
ATOM 777 N N . LYS A 1 95 ? -13.046 -0.946 -4.034 1.00 92.12 95 LYS A N 1
ATOM 778 C CA . LYS A 1 95 ? -12.906 0.107 -5.045 1.00 92.12 95 LYS A CA 1
ATOM 779 C C . LYS A 1 95 ? -12.568 -0.500 -6.400 1.00 92.12 95 LYS A C 1
ATOM 781 O O . LYS A 1 95 ? -11.868 -1.513 -6.478 1.00 92.12 95 LYS A O 1
ATOM 786 N N . LYS A 1 96 ? -13.032 0.142 -7.472 1.00 92.69 96 LYS A N 1
ATOM 787 C CA . LYS A 1 96 ? -12.691 -0.259 -8.839 1.00 92.69 96 LYS A CA 1
ATOM 788 C C . LYS A 1 96 ? -11.225 0.078 -9.097 1.00 92.69 96 LYS A C 1
ATOM 790 O O . LYS A 1 96 ? -10.852 1.243 -9.039 1.00 92.69 96 LYS A O 1
ATOM 795 N N . ILE A 1 97 ? -10.402 -0.921 -9.398 1.00 89.75 97 ILE A N 1
ATOM 796 C CA . ILE A 1 97 ? -8.992 -0.716 -9.752 1.00 89.75 97 ILE A CA 1
ATOM 797 C C . ILE A 1 97 ? -8.856 -0.868 -11.265 1.00 89.75 97 ILE A C 1
ATOM 799 O O . ILE A 1 97 ? -9.272 -1.880 -11.827 1.00 89.75 97 ILE A O 1
ATOM 803 N N . ILE A 1 98 ? -8.296 0.144 -11.922 1.00 88.06 98 ILE A N 1
ATOM 804 C CA . ILE A 1 98 ? -8.000 0.141 -13.356 1.00 88.06 98 ILE A CA 1
ATOM 805 C C . ILE A 1 98 ? -6.491 0.274 -13.505 1.00 88.06 98 ILE A C 1
ATOM 807 O O . ILE A 1 98 ? -5.913 1.243 -13.023 1.00 88.06 98 ILE A O 1
ATOM 811 N N . ILE A 1 99 ? -5.860 -0.686 -14.174 1.00 83.56 99 ILE A N 1
ATOM 812 C CA . ILE A 1 99 ? -4.430 -0.638 -14.482 1.00 83.56 99 ILE A CA 1
ATOM 813 C C . ILE A 1 99 ? -4.288 -0.227 -15.949 1.00 83.56 99 ILE A C 1
ATOM 815 O O . ILE A 1 99 ? -4.840 -0.889 -16.827 1.00 83.56 99 ILE A O 1
ATOM 819 N N . LEU A 1 100 ? -3.600 0.885 -16.207 1.00 80.75 100 LEU A N 1
ATOM 820 C CA . LEU A 1 100 ? -3.376 1.423 -17.549 1.00 80.75 100 LEU A CA 1
ATOM 821 C C . LEU A 1 100 ? -1.937 1.168 -17.977 1.00 80.75 100 LEU A C 1
ATOM 823 O O . LEU A 1 100 ? -1.013 1.756 -17.415 1.00 80.75 100 LEU A O 1
ATOM 827 N N . ASP A 1 101 ? -1.729 0.310 -18.971 1.00 72.81 101 ASP A N 1
ATOM 828 C CA . ASP A 1 101 ? -0.413 0.105 -19.579 1.00 72.81 101 ASP A CA 1
ATOM 829 C C . ASP A 1 101 ? -0.147 1.183 -20.633 1.00 72.81 101 ASP A C 1
ATOM 831 O O . ASP A 1 101 ? -0.637 1.129 -21.763 1.00 72.81 101 ASP A O 1
ATOM 835 N N . THR A 1 102 ? 0.608 2.207 -20.239 1.00 70.56 102 THR A N 1
ATOM 836 C CA . THR A 1 102 ? 0.970 3.317 -21.121 1.00 70.56 102 THR A CA 1
ATOM 837 C C . THR A 1 102 ? 2.255 3.056 -21.906 1.00 70.56 102 THR A C 1
ATOM 839 O O . THR A 1 102 ? 2.487 3.733 -22.904 1.00 70.56 102 THR A O 1
ATOM 842 N N . GLN A 1 103 ? 3.054 2.041 -21.555 1.00 65.44 103 GLN A N 1
ATOM 843 C CA . GLN A 1 103 ? 4.314 1.730 -22.243 1.00 65.44 103 GLN A CA 1
ATOM 844 C C . GLN A 1 103 ? 4.079 1.033 -23.579 1.00 65.44 103 GLN A C 1
ATOM 846 O O . GLN A 1 103 ? 4.688 1.424 -24.571 1.00 65.44 103 GLN A O 1
ATOM 851 N N . ASN A 1 104 ? 3.153 0.070 -23.645 1.00 60.59 104 ASN A N 1
ATOM 852 C CA . ASN A 1 104 ? 2.769 -0.545 -24.921 1.00 60.59 104 ASN A CA 1
ATOM 853 C C . ASN A 1 104 ? 2.236 0.497 -25.912 1.00 60.59 104 ASN A C 1
ATOM 855 O O . ASN A 1 104 ? 2.601 0.484 -27.086 1.00 60.59 104 ASN A O 1
ATOM 859 N N . ASN A 1 105 ? 1.451 1.459 -25.420 1.00 62.91 105 ASN A N 1
ATOM 860 C CA . ASN A 1 105 ? 1.000 2.587 -26.227 1.00 62.91 105 ASN A CA 1
ATOM 861 C C . ASN A 1 105 ? 2.179 3.473 -26.650 1.00 62.91 105 ASN A C 1
ATOM 863 O O . ASN A 1 105 ? 2.320 3.771 -27.830 1.00 62.91 105 ASN A O 1
ATOM 867 N N . MET A 1 106 ? 3.064 3.864 -25.730 1.00 63.16 106 MET A N 1
ATOM 868 C CA . MET A 1 106 ? 4.225 4.686 -26.083 1.00 63.16 106 MET A CA 1
ATOM 869 C C . MET A 1 106 ? 5.155 4.004 -27.087 1.00 63.16 106 MET A C 1
ATOM 871 O O . MET A 1 106 ? 5.605 4.677 -28.005 1.00 63.16 106 MET A O 1
ATOM 875 N N . LEU A 1 107 ? 5.424 2.701 -26.952 1.00 63.75 107 LEU A N 1
ATOM 876 C CA . LEU A 1 107 ? 6.208 1.924 -27.918 1.00 63.75 107 LEU A CA 1
ATOM 877 C C . LEU A 1 107 ? 5.506 1.870 -29.277 1.00 63.75 107 LEU A C 1
ATOM 879 O O . LEU A 1 107 ? 6.131 2.160 -30.291 1.00 63.75 107 LEU A O 1
ATOM 883 N N . HIS A 1 108 ? 4.201 1.592 -29.294 1.00 62.19 108 HIS A N 1
ATOM 884 C CA . HIS A 1 108 ? 3.399 1.580 -30.516 1.00 62.19 108 HIS A CA 1
ATOM 885 C C . HIS A 1 108 ? 3.416 2.934 -31.251 1.00 62.19 108 HIS A C 1
ATOM 887 O O . HIS A 1 108 ? 3.527 2.975 -32.476 1.00 62.19 108 HIS A O 1
ATOM 893 N N . TYR A 1 109 ? 3.357 4.048 -30.514 1.00 64.81 109 TYR A N 1
ATOM 894 C CA . TYR A 1 109 ? 3.346 5.397 -31.089 1.00 64.81 109 TYR A CA 1
ATOM 895 C C . TYR A 1 109 ? 4.736 6.006 -31.316 1.00 64.81 109 TYR A C 1
ATOM 897 O O . TYR A 1 109 ? 4.824 7.040 -31.974 1.00 64.81 109 TYR A O 1
ATOM 905 N N . LYS A 1 110 ? 5.821 5.398 -30.816 1.00 63.81 110 LYS A N 1
ATOM 906 C CA . LYS A 1 110 ? 7.191 5.903 -31.021 1.00 63.81 110 LYS A CA 1
ATOM 907 C C . LYS A 1 110 ? 7.652 5.759 -32.473 1.00 63.81 110 LYS A C 1
ATOM 909 O O . LYS A 1 110 ? 8.379 6.621 -32.957 1.00 63.81 110 LYS A O 1
ATOM 914 N N . ASP A 1 111 ? 7.177 4.713 -33.148 1.00 56.97 111 ASP A N 1
ATOM 915 C CA . ASP A 1 111 ? 7.504 4.405 -34.546 1.00 56.97 111 ASP A CA 1
ATOM 916 C C . ASP A 1 111 ? 6.381 4.790 -35.528 1.00 56.97 111 ASP A C 1
ATOM 918 O O . ASP A 1 111 ? 6.543 4.6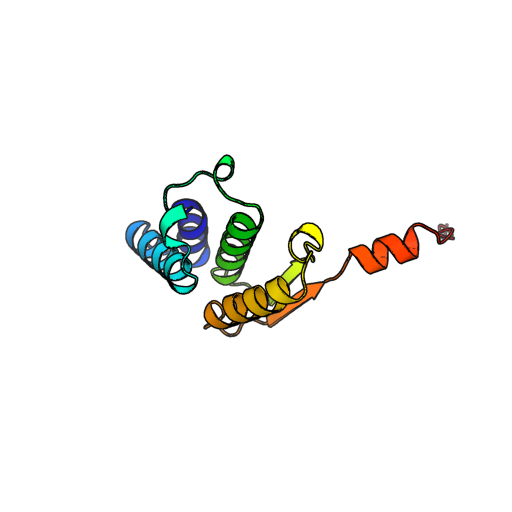88 -36.745 1.00 56.97 111 ASP A O 1
ATOM 922 N N . CYS A 1 112 ? 5.239 5.273 -35.028 1.00 55.81 112 CYS A N 1
ATOM 923 C CA . CYS A 1 112 ? 4.182 5.809 -35.878 1.00 55.81 112 CYS A CA 1
ATOM 924 C C . CYS A 1 112 ? 4.440 7.292 -36.168 1.00 55.81 112 CYS A C 1
ATOM 926 O O . CYS A 1 112 ? 4.417 8.128 -35.265 1.00 55.81 112 CYS A O 1
ATOM 928 N N . LEU A 1 113 ? 4.604 7.645 -37.447 1.00 51.03 113 LEU A N 1
ATOM 929 C CA . LEU A 1 113 ? 4.511 9.032 -37.907 1.00 51.03 113 LEU A CA 1
ATOM 930 C C . LEU A 1 113 ? 3.109 9.557 -37.572 1.00 51.03 113 LEU A C 1
ATOM 932 O O . LEU A 1 113 ? 2.128 9.256 -38.252 1.00 51.03 113 LEU A O 1
ATOM 936 N N . CYS A 1 114 ? 3.002 10.299 -36.473 1.00 54.69 114 CYS A N 1
ATOM 937 C CA . CYS A 1 114 ? 1.741 10.852 -36.012 1.00 54.69 114 CYS A CA 1
ATOM 938 C C . CYS A 1 114 ? 1.273 11.942 -36.988 1.00 54.69 114 CYS A C 1
ATOM 940 O O . CYS A 1 114 ? 1.672 13.102 -36.893 1.00 54.69 114 CYS A O 1
ATOM 942 N N . ASN A 1 115 ? 0.409 11.565 -37.931 1.00 52.81 115 ASN A N 1
ATOM 943 C CA . ASN A 1 115 ? -0.268 12.473 -38.856 1.00 52.81 115 ASN A CA 1
ATOM 944 C C . ASN A 1 115 ? -1.406 13.225 -38.146 1.00 52.81 115 ASN A C 1
ATOM 946 O O . ASN A 1 115 ? -2.556 13.180 -38.587 1.00 52.81 115 ASN A O 1
ATOM 950 N N . MET A 1 116 ? -1.120 13.917 -37.037 1.00 50.16 116 MET A N 1
ATOM 951 C CA . MET A 1 116 ? -2.074 14.885 -36.497 1.00 50.16 116 MET A CA 1
ATOM 952 C C . MET A 1 116 ? -2.170 16.066 -37.465 1.00 50.16 116 MET A C 1
ATOM 954 O O . MET A 1 116 ? -1.437 17.051 -37.371 1.00 50.16 116 MET A O 1
ATOM 958 N N . ILE A 1 117 ? -3.095 15.955 -38.417 1.00 51.38 117 ILE A N 1
ATOM 959 C CA . ILE A 1 117 ? -3.560 17.077 -39.222 1.00 51.38 117 ILE A CA 1
ATOM 960 C C . ILE A 1 117 ? -4.234 18.039 -38.243 1.00 51.38 117 ILE A C 1
ATOM 962 O O . ILE A 1 117 ? -5.319 17.763 -37.733 1.00 51.38 117 ILE A O 1
ATOM 966 N N . LYS A 1 118 ? -3.582 19.170 -37.953 1.00 40.03 118 LYS A N 1
ATOM 967 C CA . LYS A 1 118 ? -4.259 20.306 -37.323 1.00 40.03 118 LYS A CA 1
ATOM 968 C C . LYS A 1 118 ? -5.407 20.710 -38.245 1.00 40.03 118 LYS A C 1
ATOM 970 O O . LYS A 1 118 ? -5.155 21.267 -39.314 1.00 40.03 118 LYS A O 1
ATOM 975 N N . SER A 1 119 ? -6.646 20.428 -37.846 1.00 47.06 119 SER A N 1
ATOM 976 C CA . SER A 1 119 ? -7.792 21.103 -38.447 1.00 47.06 119 SER A CA 1
ATOM 977 C C . SER A 1 119 ? -7.632 22.591 -38.157 1.00 47.06 119 SER A C 1
ATOM 979 O O . SER A 1 119 ? -7.471 22.974 -36.996 1.00 47.06 119 SER A O 1
ATOM 981 N N . LYS A 1 120 ? -7.576 23.391 -39.223 1.00 45.97 120 LYS A N 1
ATOM 982 C CA . LYS A 1 120 ? -7.705 24.847 -39.138 1.00 45.97 120 LYS A CA 1
ATOM 983 C C . LYS A 1 120 ? -9.105 25.225 -38.675 1.00 45.97 120 LYS A C 1
ATOM 985 O O . LYS A 1 120 ? -10.031 24.421 -38.932 1.00 45.97 120 LYS A O 1
#

Sequence (120 aa):
MVENIALILEVHQYMSIKKAQQIAQQYLDTIHLGHISFYRKVQCTPLEIFYVMFIRALVTNEPTIIIETPYVLLESLREIKTISLHLEKLNQSKKKIIILDTQNNMLHYKDCLCNMIKSK

Secondary structure (DSSP, 8-state):
-HHHHHHHHHHHH---HHHHHHHHHHHHHHTT-GGGTT--GGGS-HHHHHHHHHHHHHTSS-SEEEEE--GGG-SSHHHHHHHHHHHHHH-TT-PEEEEE-HHHHHHHHHSS--------

Organism: NCBI:txid652676